Protein AF-A0A1C6CRH0-F1 (afdb_monomer_lite)

Structure (mmCIF, N/CA/C/O backbone):
data_AF-A0A1C6CRH0-F1
#
_entry.id   AF-A0A1C6CRH0-F1
#
loop_
_atom_site.group_PDB
_atom_site.id
_atom_site.type_symbol
_atom_site.label_atom_id
_atom_site.label_alt_id
_atom_site.label_comp_id
_atom_site.label_asym_id
_atom_site.label_entity_id
_atom_site.label_seq_id
_atom_site.pdbx_PDB_ins_code
_atom_site.Cartn_x
_atom_site.Cartn_y
_atom_site.Cartn_z
_atom_site.occupancy
_atom_site.B_iso_or_equiv
_atom_site.auth_seq_id
_atom_site.auth_comp_id
_atom_site.auth_asym_id
_atom_site.auth_atom_id
_atom_site.pdbx_PDB_model_num
ATOM 1 N N . MET A 1 1 ? 2.048 11.243 -0.389 1.00 73.44 1 MET A N 1
ATOM 2 C CA . MET A 1 1 ? 2.603 11.094 0.966 1.00 73.44 1 MET A CA 1
ATOM 3 C C . MET A 1 1 ? 1.593 10.376 1.858 1.00 73.44 1 MET A C 1
ATOM 5 O O . MET A 1 1 ? 0.412 10.708 1.798 1.00 73.44 1 MET A O 1
ATOM 9 N N . LEU A 1 2 ? 2.037 9.383 2.633 1.00 81.19 2 LEU A N 1
ATOM 10 C CA . LEU A 1 2 ? 1.203 8.642 3.588 1.00 81.19 2 LEU A CA 1
ATOM 11 C C . LEU A 1 2 ? 0.984 9.495 4.849 1.00 81.19 2 LEU A C 1
ATOM 13 O O . LEU A 1 2 ? 1.949 9.809 5.543 1.00 81.19 2 LEU A O 1
ATOM 17 N N . ASP A 1 3 ? -0.261 9.864 5.150 1.00 82.81 3 ASP A N 1
ATOM 18 C CA . ASP A 1 3 ? -0.599 10.599 6.375 1.00 82.81 3 ASP A CA 1
ATOM 19 C C . ASP A 1 3 ? -1.286 9.672 7.382 1.00 82.81 3 ASP A C 1
ATOM 21 O O . ASP A 1 3 ? -2.499 9.465 7.352 1.00 82.81 3 ASP A O 1
ATOM 25 N N . ARG A 1 4 ? -0.486 9.101 8.288 1.00 79.44 4 ARG A N 1
ATOM 26 C CA . ARG A 1 4 ? -0.950 8.111 9.274 1.00 79.44 4 ARG A CA 1
ATOM 27 C C . ARG A 1 4 ? -2.003 8.669 10.232 1.00 79.44 4 ARG A C 1
ATOM 29 O O . ARG A 1 4 ? -2.760 7.882 10.782 1.00 79.44 4 ARG A O 1
ATOM 36 N N . ALA A 1 5 ? -2.065 9.988 10.429 1.00 82.50 5 ALA A N 1
ATOM 37 C CA . ALA A 1 5 ? -3.040 10.608 11.327 1.00 82.50 5 ALA A CA 1
ATOM 38 C C . ALA A 1 5 ? -4.462 10.622 10.743 1.00 82.50 5 ALA A C 1
ATOM 40 O O . ALA A 1 5 ? -5.430 10.740 11.490 1.00 82.50 5 ALA A O 1
ATOM 41 N N . LEU A 1 6 ? -4.585 10.501 9.418 1.00 85.19 6 LEU A N 1
ATOM 42 C CA . LEU A 1 6 ? -5.862 10.498 8.702 1.00 85.19 6 LEU A CA 1
ATOM 43 C C . LEU A 1 6 ? -6.352 9.088 8.349 1.00 85.19 6 LEU A C 1
ATOM 45 O O . LEU A 1 6 ? -7.474 8.937 7.870 1.00 85.19 6 LEU A O 1
ATOM 49 N N . LEU A 1 7 ? -5.521 8.067 8.564 1.00 87.50 7 LEU A N 1
ATOM 50 C CA . LEU A 1 7 ? -5.855 6.683 8.257 1.00 87.50 7 LEU A CA 1
ATOM 51 C C . LEU A 1 7 ? -6.728 6.064 9.348 1.00 87.50 7 LEU A C 1
ATOM 53 O O . LEU A 1 7 ? -6.550 6.319 10.540 1.00 87.50 7 LEU A O 1
ATOM 57 N N . SER A 1 8 ? -7.645 5.191 8.932 1.00 92.06 8 SER A N 1
ATOM 58 C CA . SER A 1 8 ? -8.403 4.375 9.874 1.00 92.06 8 SER A CA 1
ATOM 59 C C . SER A 1 8 ? -7.483 3.369 10.592 1.00 92.06 8 SER A C 1
ATOM 61 O O . SER A 1 8 ? -6.416 3.018 10.071 1.00 92.06 8 SER A O 1
ATOM 63 N N . PRO A 1 9 ? -7.878 2.860 11.773 1.00 91.62 9 PRO A N 1
ATOM 64 C CA . PRO A 1 9 ? -7.112 1.839 12.488 1.00 91.62 9 PRO A CA 1
ATOM 65 C C . PRO A 1 9 ? -6.810 0.602 11.632 1.00 91.62 9 PRO A C 1
ATOM 67 O O . PRO A 1 9 ? -5.716 0.048 11.707 1.00 91.62 9 PRO A O 1
ATOM 70 N N . GLU A 1 10 ? -7.750 0.200 10.779 1.00 92.56 10 GLU A N 1
ATOM 71 C CA . GLU A 1 10 ? -7.619 -0.936 9.867 1.00 92.56 10 GLU A CA 1
ATOM 72 C C . GLU A 1 10 ? -6.579 -0.658 8.778 1.00 92.56 10 GLU A C 1
ATOM 74 O O . GLU A 1 10 ? -5.755 -1.521 8.479 1.00 92.56 10 GLU A O 1
ATOM 79 N N . ALA A 1 11 ? -6.559 0.559 8.225 1.00 90.62 11 ALA A N 1
ATOM 80 C CA . ALA A 1 11 ? -5.550 0.979 7.255 1.00 90.62 11 ALA A CA 1
ATOM 81 C C . ALA A 1 11 ? -4.140 1.002 7.864 1.00 90.62 11 ALA A C 1
ATOM 83 O O . ALA A 1 11 ? -3.179 0.561 7.232 1.00 90.62 11 ALA A O 1
ATOM 84 N N . ILE A 1 12 ? -4.014 1.453 9.115 1.00 91.81 12 ILE A N 1
ATOM 85 C CA . ILE A 1 12 ? -2.744 1.440 9.851 1.00 91.81 12 ILE A CA 1
ATOM 86 C C . ILE A 1 12 ? -2.303 0.001 10.145 1.00 91.81 12 ILE A C 1
ATOM 88 O O . ILE A 1 12 ? -1.131 -0.329 9.962 1.00 91.81 12 ILE A O 1
ATOM 92 N N . ALA A 1 13 ? -3.224 -0.861 10.583 1.00 93.50 13 ALA A N 1
ATOM 93 C CA . ALA A 1 13 ? -2.940 -2.269 10.842 1.00 93.50 13 ALA A CA 1
ATOM 94 C C . ALA A 1 13 ? -2.483 -2.991 9.568 1.00 93.50 13 ALA A C 1
ATOM 96 O O . ALA A 1 13 ? -1.482 -3.705 9.601 1.00 93.50 13 ALA A O 1
ATOM 97 N N . TYR A 1 14 ? -3.159 -2.746 8.443 1.00 92.88 14 TYR A N 1
ATOM 98 C CA . TYR A 1 14 ? -2.766 -3.277 7.143 1.00 92.88 14 TYR A CA 1
ATOM 99 C C . TYR A 1 14 ? -1.375 -2.786 6.733 1.00 92.88 14 TYR A C 1
ATOM 101 O O . TYR A 1 14 ? -0.518 -3.602 6.414 1.00 92.88 14 TYR A O 1
ATOM 109 N N . PHE A 1 15 ? -1.114 -1.477 6.819 1.00 91.38 15 PHE A N 1
ATOM 110 C CA . PHE A 1 15 ? 0.198 -0.901 6.516 1.00 91.38 15 PHE A CA 1
ATOM 111 C C . PHE A 1 15 ? 1.322 -1.533 7.352 1.00 91.38 15 PHE A C 1
ATOM 113 O O . PHE A 1 15 ? 2.345 -1.930 6.803 1.00 91.38 15 PHE A O 1
ATOM 120 N N . ASN A 1 16 ? 1.125 -1.678 8.666 1.00 92.25 16 ASN A N 1
ATOM 121 C CA . ASN A 1 16 ? 2.131 -2.261 9.559 1.00 92.25 16 ASN A CA 1
ATOM 122 C C . ASN A 1 16 ? 2.359 -3.764 9.309 1.00 92.25 16 ASN A C 1
ATOM 124 O O . ASN A 1 16 ? 3.410 -4.284 9.676 1.00 92.25 16 ASN A O 1
ATOM 128 N N . ALA A 1 17 ? 1.383 -4.463 8.721 1.00 94.00 17 ALA A N 1
ATOM 129 C CA . ALA A 1 17 ? 1.499 -5.873 8.356 1.00 94.00 17 ALA A CA 1
ATOM 130 C C . ALA A 1 17 ? 2.237 -6.094 7.022 1.00 94.00 17 ALA A C 1
ATOM 132 O O . ALA A 1 17 ? 2.595 -7.231 6.710 1.00 94.00 17 ALA A O 1
ATOM 133 N N . LEU A 1 18 ? 2.465 -5.038 6.230 1.00 90.69 18 LEU A N 1
ATOM 134 C CA . LEU A 1 18 ? 3.194 -5.141 4.968 1.00 90.69 18 LEU A CA 1
ATOM 135 C C . LEU A 1 18 ? 4.695 -5.403 5.196 1.00 90.69 18 LEU A C 1
ATOM 137 O O . LEU A 1 18 ? 5.250 -4.993 6.217 1.00 90.69 18 LEU A O 1
ATOM 141 N N . PRO A 1 19 ? 5.387 -6.018 4.223 1.00 91.00 19 PRO A N 1
ATOM 142 C CA . PRO A 1 19 ? 6.847 -6.07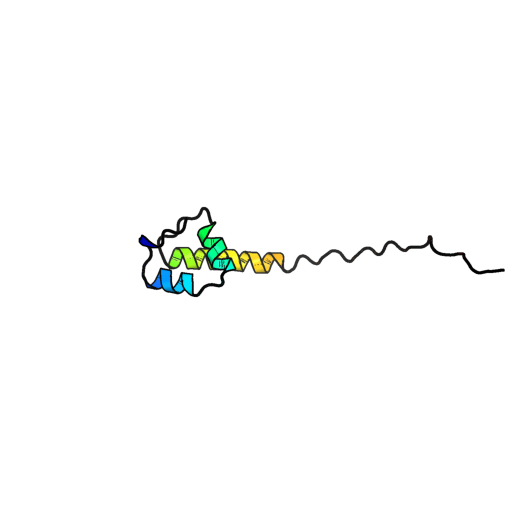9 4.194 1.00 91.00 19 PRO A CA 1
ATOM 143 C C . PRO A 1 19 ? 7.504 -4.691 4.287 1.00 91.00 19 PRO A C 1
ATOM 145 O O . PRO A 1 19 ? 6.938 -3.692 3.836 1.00 91.00 19 PRO A O 1
ATOM 148 N N . LEU A 1 20 ? 8.715 -4.614 4.849 1.00 88.62 20 LEU A N 1
ATOM 149 C CA . LEU A 1 20 ? 9.415 -3.341 5.076 1.00 88.62 20 LEU A CA 1
ATOM 150 C C . LEU A 1 20 ? 9.657 -2.559 3.774 1.00 88.62 20 LEU A C 1
ATOM 152 O O . LEU A 1 20 ? 9.521 -1.340 3.742 1.00 88.62 20 LEU A O 1
ATOM 156 N N . ASP A 1 21 ? 9.991 -3.253 2.693 1.00 86.12 21 ASP A N 1
ATOM 157 C CA . ASP A 1 21 ? 10.165 -2.677 1.361 1.00 86.12 21 ASP A CA 1
ATOM 158 C C . ASP A 1 21 ? 8.869 -2.039 0.838 1.00 86.12 21 ASP A C 1
ATOM 160 O O . ASP A 1 21 ? 8.893 -0.910 0.343 1.00 86.12 21 ASP A O 1
ATOM 164 N N . ALA A 1 22 ? 7.727 -2.703 1.030 1.00 88.00 22 ALA A N 1
ATOM 165 C CA . ALA A 1 22 ? 6.418 -2.173 0.666 1.00 88.00 22 ALA A CA 1
ATOM 166 C C . ALA A 1 22 ? 6.029 -0.952 1.519 1.00 88.00 22 ALA A C 1
ATOM 168 O O . ALA A 1 22 ? 5.498 0.025 0.985 1.00 88.00 22 ALA A O 1
ATOM 169 N N . GLN A 1 23 ? 6.342 -0.968 2.819 1.00 90.31 23 GLN A N 1
ATOM 170 C CA . GLN A 1 23 ? 6.147 0.186 3.704 1.00 90.31 23 GLN A CA 1
ATOM 171 C C . GLN A 1 23 ? 6.966 1.395 3.230 1.00 90.31 23 GLN A C 1
ATOM 173 O O . GLN A 1 23 ? 6.414 2.480 3.047 1.00 90.31 23 GLN A O 1
ATOM 178 N N . ILE A 1 24 ? 8.256 1.197 2.936 1.00 88.81 24 ILE A N 1
ATOM 179 C CA . ILE A 1 24 ? 9.141 2.254 2.424 1.00 88.81 24 ILE A CA 1
ATOM 180 C C . ILE A 1 24 ? 8.628 2.783 1.080 1.00 88.81 24 ILE A C 1
ATOM 182 O O . ILE A 1 24 ? 8.602 3.996 0.867 1.00 88.81 24 ILE A O 1
ATOM 186 N N . ALA A 1 25 ? 8.197 1.903 0.173 1.00 88.00 25 ALA A N 1
ATOM 187 C CA . ALA A 1 25 ? 7.668 2.304 -1.126 1.00 88.00 25 ALA A CA 1
ATOM 188 C C . ALA A 1 25 ? 6.427 3.199 -0.992 1.00 88.00 25 ALA A C 1
ATOM 190 O O . ALA A 1 25 ? 6.309 4.184 -1.719 1.00 88.00 25 ALA A O 1
ATOM 191 N N . LEU A 1 26 ? 5.529 2.895 -0.050 1.00 89.06 26 LEU A N 1
ATOM 192 C CA . LEU A 1 26 ? 4.355 3.717 0.258 1.00 89.06 26 LEU A CA 1
ATOM 193 C C . LEU A 1 26 ? 4.750 5.070 0.871 1.00 89.06 26 LEU A C 1
ATOM 195 O O . LEU A 1 26 ? 4.263 6.111 0.425 1.00 89.06 26 LEU A O 1
ATOM 199 N N . GLU A 1 27 ? 5.665 5.084 1.844 1.00 88.38 27 GLU A N 1
ATOM 200 C CA . GLU A 1 27 ? 6.135 6.316 2.496 1.00 88.38 27 GLU A CA 1
ATOM 201 C C . GLU A 1 27 ? 6.865 7.258 1.533 1.00 88.38 27 GLU A C 1
ATOM 203 O O . GLU A 1 27 ? 6.718 8.479 1.620 1.00 88.38 27 GLU A O 1
ATOM 208 N N . LYS A 1 28 ? 7.644 6.699 0.601 1.00 87.69 28 LYS A N 1
ATOM 209 C CA . LYS A 1 28 ? 8.397 7.453 -0.410 1.00 87.69 28 LYS A CA 1
ATOM 210 C C . LYS A 1 28 ? 7.588 7.762 -1.666 1.00 87.69 28 LYS A C 1
ATOM 212 O O . LYS A 1 28 ? 8.082 8.486 -2.529 1.00 87.69 28 LYS A O 1
ATOM 217 N N . SER A 1 29 ? 6.366 7.246 -1.787 1.00 83.94 29 SER A N 1
ATOM 218 C CA . SER A 1 29 ? 5.537 7.529 -2.953 1.00 83.94 29 SER A CA 1
ATOM 219 C C . SER A 1 29 ? 5.024 8.977 -2.933 1.00 83.94 29 SER A C 1
ATOM 221 O O . SER A 1 29 ? 4.624 9.528 -1.898 1.00 83.94 29 SER A O 1
ATOM 223 N N . ASN A 1 30 ? 4.937 9.572 -4.121 1.00 85.81 30 ASN A N 1
ATOM 224 C CA . ASN A 1 30 ? 4.284 10.868 -4.309 1.00 85.81 30 ASN A CA 1
ATOM 225 C C . ASN A 1 30 ? 2.746 10.775 -4.236 1.00 85.81 30 ASN A C 1
ATOM 227 O O . ASN A 1 30 ? 2.072 11.802 -4.211 1.00 85.81 30 ASN A O 1
ATOM 231 N N . THR A 1 31 ? 2.181 9.569 -4.142 1.00 84.94 31 THR A N 1
ATOM 232 C CA . THR A 1 31 ? 0.737 9.325 -4.053 1.00 84.94 31 THR A CA 1
ATOM 233 C C . THR A 1 31 ? 0.229 9.619 -2.648 1.00 84.94 31 THR A C 1
ATOM 235 O O . THR A 1 31 ? 0.843 9.223 -1.657 1.00 84.94 31 THR A O 1
ATOM 238 N N . SER A 1 32 ? -0.880 10.345 -2.533 1.00 86.06 32 SER A N 1
ATOM 239 C CA . SER A 1 32 ? -1.538 10.590 -1.246 1.00 86.06 32 SER A CA 1
ATOM 240 C C . SER A 1 32 ? -2.482 9.443 -0.916 1.00 86.06 32 SER A C 1
ATOM 242 O O . SER A 1 32 ? -3.409 9.189 -1.676 1.00 86.06 32 SER A O 1
ATOM 244 N N . PHE A 1 33 ? -2.259 8.796 0.224 1.00 88.56 33 PHE A N 1
ATOM 245 C CA . PHE A 1 33 ? -3.090 7.697 0.715 1.00 88.56 33 PHE A CA 1
ATOM 246 C C . PHE A 1 33 ? -3.970 8.208 1.847 1.00 88.56 33 PHE A C 1
ATOM 248 O O . PHE A 1 33 ? -3.449 8.737 2.832 1.00 88.56 33 PHE A O 1
ATOM 255 N N . ARG A 1 34 ? -5.289 8.078 1.699 1.00 87.56 34 ARG A N 1
ATOM 256 C CA . ARG A 1 34 ? -6.269 8.530 2.700 1.00 87.56 34 ARG A CA 1
ATOM 257 C C . ARG A 1 34 ? -7.137 7.391 3.223 1.00 87.56 34 ARG A C 1
ATOM 259 O O . ARG A 1 34 ? -7.802 7.561 4.238 1.00 87.56 34 ARG A O 1
ATOM 266 N N . SER A 1 35 ? -7.129 6.248 2.547 1.00 89.75 35 SER A N 1
ATOM 267 C CA . SER A 1 35 ? -7.950 5.087 2.873 1.00 89.75 35 SER A CA 1
ATOM 268 C C . SER A 1 35 ? -7.161 3.782 2.769 1.00 89.75 35 SER A C 1
ATOM 270 O O . SER A 1 35 ? -6.057 3.743 2.221 1.00 89.75 35 SER A O 1
ATOM 272 N N . LEU A 1 36 ? -7.743 2.706 3.304 1.00 91.25 36 LEU A N 1
ATOM 273 C CA . LEU A 1 36 ? -7.224 1.353 3.117 1.00 91.25 36 LEU A CA 1
ATOM 274 C C . LEU A 1 36 ? -7.222 0.963 1.630 1.00 91.25 36 LEU A C 1
ATOM 276 O O . LEU A 1 36 ? -6.232 0.403 1.162 1.00 91.25 36 LEU A O 1
ATOM 280 N N . ASP A 1 37 ? -8.288 1.299 0.900 1.00 91.19 37 ASP A N 1
ATOM 281 C CA . ASP A 1 37 ? -8.420 1.004 -0.529 1.00 91.19 37 ASP A CA 1
ATOM 282 C C . ASP A 1 37 ? -7.278 1.624 -1.345 1.00 91.19 37 ASP A C 1
ATOM 284 O O . ASP A 1 37 ? -6.665 0.933 -2.153 1.00 91.19 37 ASP A O 1
ATOM 288 N N . ASP A 1 38 ? -6.890 2.876 -1.058 1.00 90.12 38 ASP A N 1
ATOM 289 C CA . ASP A 1 38 ? -5.765 3.527 -1.751 1.00 90.12 38 ASP A CA 1
ATOM 290 C C . ASP A 1 38 ? -4.448 2.748 -1.577 1.00 90.12 38 ASP A C 1
ATOM 292 O O . ASP A 1 38 ? -3.633 2.647 -2.501 1.00 90.12 38 ASP A O 1
ATOM 296 N N . ILE A 1 39 ? -4.215 2.218 -0.369 1.00 90.56 39 ILE A N 1
ATOM 297 C CA . ILE A 1 39 ? -3.007 1.451 -0.043 1.00 90.56 39 ILE A CA 1
ATOM 298 C C . ILE A 1 39 ? -3.044 0.102 -0.771 1.00 90.56 39 ILE A C 1
ATOM 300 O O . ILE A 1 39 ? -2.035 -0.311 -1.346 1.00 90.56 39 ILE A O 1
ATOM 304 N N . GLN A 1 40 ? -4.197 -0.570 -0.786 1.00 90.88 40 GLN A N 1
ATOM 305 C CA . GLN A 1 40 ? -4.377 -1.853 -1.468 1.00 90.88 40 GLN A CA 1
ATOM 306 C C . GLN A 1 40 ? -4.237 -1.724 -2.988 1.00 90.88 40 GLN A C 1
ATOM 308 O O . GLN A 1 40 ? -3.505 -2.506 -3.598 1.00 90.88 40 GLN A O 1
ATOM 313 N N . ASP A 1 41 ? -4.849 -0.709 -3.596 1.00 90.56 41 ASP A N 1
ATOM 314 C CA . ASP A 1 41 ? -4.747 -0.441 -5.033 1.00 90.56 41 ASP A CA 1
ATOM 315 C C . ASP A 1 41 ? -3.299 -0.195 -5.463 1.00 90.56 41 ASP A C 1
ATOM 317 O O . ASP A 1 41 ? -2.840 -0.695 -6.496 1.00 90.56 41 ASP A O 1
ATOM 321 N N . TYR A 1 42 ? -2.542 0.554 -4.661 1.00 88.44 42 TYR A N 1
ATOM 322 C CA . TYR A 1 42 ? -1.131 0.792 -4.934 1.00 88.44 42 TYR A CA 1
ATOM 323 C C . TYR A 1 42 ? -0.303 -0.493 -4.848 1.00 88.44 42 TYR A C 1
ATOM 325 O O . TYR A 1 42 ? 0.509 -0.753 -5.739 1.00 88.44 42 TYR A O 1
ATOM 333 N N . GLN A 1 43 ? -0.550 -1.334 -3.838 1.00 87.00 43 GLN A N 1
ATOM 334 C CA . GLN A 1 43 ? 0.098 -2.644 -3.724 1.00 87.00 43 GLN A CA 1
ATOM 335 C C . GLN A 1 43 ? -0.214 -3.538 -4.933 1.00 87.00 43 GLN A C 1
ATOM 337 O O . GLN A 1 43 ? 0.702 -4.115 -5.515 1.00 87.00 43 GLN A O 1
ATOM 342 N N . GLN A 1 44 ? -1.471 -3.595 -5.384 1.00 86.12 44 GLN A N 1
ATOM 343 C CA . GLN A 1 44 ? -1.868 -4.370 -6.569 1.00 86.12 44 GLN A CA 1
ATOM 344 C C . GLN A 1 44 ? -1.143 -3.903 -7.842 1.00 86.12 44 GLN A C 1
ATOM 346 O O . GLN A 1 44 ? -0.654 -4.721 -8.628 1.00 86.12 44 GLN A O 1
ATOM 351 N N . ARG A 1 45 ? -1.009 -2.585 -8.037 1.00 83.88 45 ARG A N 1
ATOM 352 C CA . ARG A 1 45 ? -0.281 -2.011 -9.183 1.00 83.88 45 ARG A CA 1
ATOM 353 C C . ARG A 1 45 ? 1.213 -2.320 -9.143 1.00 83.88 45 ARG A C 1
ATOM 355 O O . ARG A 1 45 ? 1.798 -2.601 -10.191 1.00 83.88 45 ARG A O 1
ATOM 362 N N . MET A 1 46 ? 1.823 -2.285 -7.958 1.00 78.25 46 MET A N 1
ATOM 363 C CA . MET A 1 46 ? 3.230 -2.649 -7.781 1.00 78.25 46 MET A CA 1
ATOM 364 C C . MET A 1 46 ? 3.465 -4.139 -8.035 1.00 78.25 46 MET A C 1
ATOM 366 O O . MET A 1 46 ? 4.359 -4.484 -8.802 1.00 78.25 46 MET A O 1
ATOM 370 N N . LEU A 1 47 ? 2.634 -5.021 -7.472 1.00 72.31 47 LEU A N 1
ATOM 371 C CA . LEU A 1 47 ? 2.716 -6.470 -7.695 1.00 72.31 47 LEU A CA 1
ATOM 372 C C . LEU A 1 47 ? 2.539 -6.840 -9.174 1.00 72.31 47 LEU A C 1
ATOM 374 O O . LEU A 1 47 ? 3.231 -7.723 -9.681 1.00 72.31 47 LEU A O 1
ATOM 378 N N . SER A 1 48 ? 1.663 -6.124 -9.881 1.00 68.62 48 SER A N 1
ATOM 379 C CA . SER A 1 48 ? 1.481 -6.293 -11.326 1.00 68.62 48 SER A CA 1
ATOM 380 C C . SER A 1 48 ? 2.753 -5.947 -12.113 1.00 68.62 48 SER A C 1
ATOM 382 O O . SER A 1 48 ? 3.089 -6.655 -13.055 1.00 68.62 48 SER A O 1
ATOM 384 N N . HIS A 1 49 ? 3.508 -4.921 -11.700 1.00 61.66 49 HIS A N 1
ATOM 385 C CA . HIS A 1 49 ? 4.790 -4.572 -12.330 1.00 61.66 49 HIS A CA 1
ATOM 386 C C . HIS A 1 49 ? 5.914 -5.564 -12.007 1.00 61.66 49 HIS A C 1
ATOM 388 O O . HIS A 1 49 ? 6.779 -5.794 -12.848 1.00 61.66 49 HIS A O 1
ATOM 394 N N . VAL A 1 50 ? 5.925 -6.169 -10.814 1.00 57.91 50 VAL A N 1
ATOM 395 C CA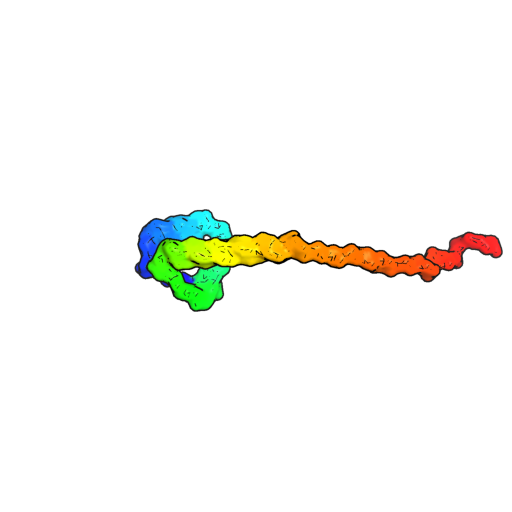 . VAL A 1 50 ? 6.972 -7.134 -10.427 1.00 57.91 50 VAL A CA 1
ATOM 396 C C . VAL A 1 50 ? 6.926 -8.390 -11.303 1.00 57.91 50 VAL A C 1
ATOM 398 O O . VAL A 1 50 ? 7.976 -8.888 -11.706 1.00 57.91 50 VAL A O 1
ATOM 401 N N . ASN A 1 51 ? 5.732 -8.866 -11.671 1.00 53.94 51 ASN A N 1
ATOM 402 C CA . ASN A 1 51 ? 5.596 -10.011 -12.579 1.00 53.94 51 ASN A CA 1
ATOM 403 C C . ASN A 1 51 ? 6.089 -9.723 -14.005 1.00 53.94 51 ASN A C 1
ATOM 405 O O . ASN A 1 51 ? 6.561 -10.638 -14.676 1.00 53.94 51 ASN A O 1
ATOM 409 N N . ASP A 1 52 ? 6.025 -8.471 -14.457 1.00 54.94 52 ASP A N 1
ATOM 410 C CA . ASP A 1 52 ? 6.411 -8.092 -15.821 1.00 54.94 52 ASP A CA 1
ATOM 411 C C . ASP A 1 52 ? 7.944 -8.031 -16.000 1.00 54.94 52 ASP A C 1
ATOM 413 O O . ASP A 1 52 ? 8.486 -8.261 -17.081 1.00 54.94 52 ASP A O 1
ATOM 417 N N . VAL A 1 53 ? 8.688 -7.768 -14.918 1.00 54.66 53 VAL A N 1
ATOM 418 C CA . VAL A 1 53 ? 10.156 -7.620 -14.963 1.00 54.66 53 VAL A CA 1
ATOM 419 C C . VAL A 1 53 ? 10.891 -8.957 -14.788 1.00 54.66 53 VAL A C 1
ATOM 421 O O . VAL A 1 53 ? 12.033 -9.092 -15.229 1.00 54.66 53 VAL A O 1
ATOM 424 N N . LEU A 1 54 ? 10.244 -9.977 -14.214 1.00 56.41 54 LEU A N 1
ATOM 425 C CA . LEU A 1 54 ? 10.876 -11.268 -13.903 1.00 56.41 54 LEU A CA 1
ATOM 426 C C . LEU A 1 54 ? 11.160 -12.164 -15.126 1.00 56.41 54 LEU A C 1
ATOM 428 O O . LEU A 1 54 ? 11.865 -13.160 -14.984 1.00 56.41 54 LEU A O 1
ATOM 432 N N . TYR A 1 55 ? 10.693 -11.801 -16.328 1.00 51.38 55 TYR A N 1
ATOM 433 C CA . TYR A 1 55 ? 10.899 -12.593 -17.552 1.00 51.38 55 TYR A CA 1
ATOM 434 C C . TYR A 1 55 ? 11.653 -11.875 -18.672 1.00 51.38 55 TYR A C 1
ATOM 436 O O . TYR A 1 55 ? 11.627 -12.325 -19.819 1.00 51.38 55 TYR A O 1
ATOM 444 N N . LYS A 1 56 ? 12.406 -10.808 -18.380 1.00 52.09 56 LYS A 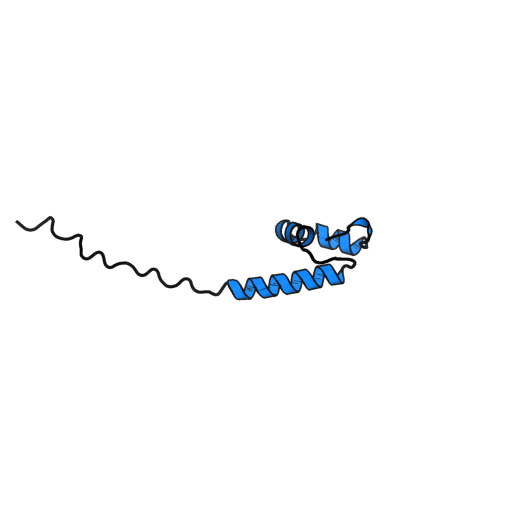N 1
ATOM 445 C CA . LYS A 1 56 ? 13.477 -10.433 -19.311 1.00 52.09 56 LYS A CA 1
ATOM 446 C C . LYS A 1 56 ? 14.626 -11.413 -19.128 1.00 52.09 56 LYS A C 1
ATOM 448 O O . LYS A 1 56 ? 15.517 -11.184 -18.317 1.00 52.09 56 LYS A O 1
ATOM 453 N N . GLN A 1 57 ? 14.563 -12.518 -19.878 1.00 55.81 57 GLN A N 1
ATOM 454 C CA . GLN A 1 57 ? 15.707 -13.384 -20.151 1.00 55.81 57 GLN A CA 1
ATOM 455 C C . GLN A 1 57 ? 16.935 -12.495 -20.358 1.00 55.81 57 GLN A C 1
ATOM 457 O O . GLN A 1 57 ? 16.977 -11.683 -21.285 1.00 55.81 57 GLN A O 1
ATOM 462 N N . LEU A 1 58 ? 17.907 -12.619 -19.454 1.00 60.00 58 LEU A N 1
ATOM 463 C CA . LEU A 1 58 ? 19.245 -12.104 -19.697 1.00 60.00 58 LEU A CA 1
ATOM 464 C C . LEU A 1 58 ? 19.692 -12.690 -21.043 1.00 60.00 58 LEU A C 1
ATOM 466 O O . LEU A 1 58 ? 19.562 -13.905 -21.217 1.00 60.00 58 LEU A O 1
ATOM 470 N N . PRO A 1 59 ? 20.157 -11.870 -22.003 1.00 63.38 59 PRO A N 1
ATOM 471 C CA . PRO A 1 59 ? 20.746 -12.421 -23.212 1.00 63.38 59 PRO A CA 1
ATOM 472 C C . PRO A 1 59 ? 21.859 -13.378 -22.787 1.00 63.38 59 PRO A C 1
ATOM 474 O O . PRO A 1 59 ? 22.628 -13.058 -21.873 1.00 63.38 59 PRO A O 1
ATOM 477 N N . GLU A 1 60 ? 21.894 -14.565 -23.396 1.00 62.91 60 GLU A N 1
ATOM 478 C CA . GLU A 1 60 ? 22.921 -15.560 -23.099 1.00 62.91 60 GLU A CA 1
ATOM 479 C C . GLU A 1 60 ? 24.296 -14.887 -23.157 1.00 62.91 60 GLU A C 1
ATOM 481 O O . GLU A 1 60 ? 24.540 -14.082 -24.067 1.00 62.91 60 GLU A O 1
ATOM 486 N N . PRO A 1 61 ? 25.187 -15.150 -22.183 1.00 61.62 61 PRO A N 1
ATOM 487 C CA . PRO A 1 61 ? 26.519 -14.584 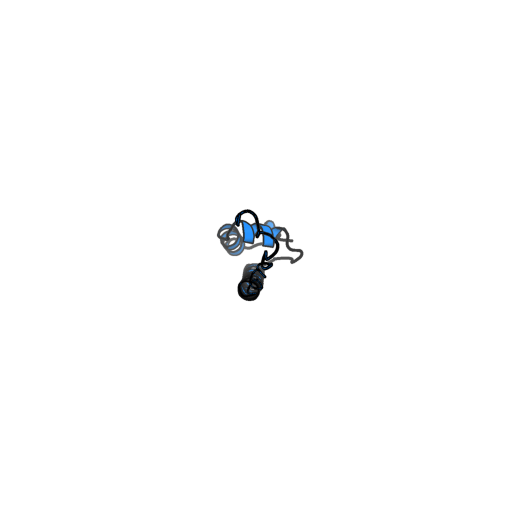-22.221 1.00 61.62 61 PRO A CA 1
ATOM 488 C C . PRO A 1 61 ? 27.160 -15.033 -23.531 1.00 61.62 61 PRO A C 1
ATOM 490 O O . PRO A 1 61 ? 27.432 -16.216 -23.725 1.00 61.62 61 PRO A O 1
ATOM 493 N N . ALA A 1 62 ? 27.377 -14.088 -24.447 1.00 62.56 62 ALA A N 1
ATOM 494 C CA . ALA A 1 62 ? 28.193 -14.325 -25.620 1.00 62.56 62 ALA A CA 1
ATOM 495 C C . ALA A 1 62 ? 29.595 -14.619 -25.094 1.00 62.56 62 ALA A C 1
ATOM 497 O O . ALA A 1 62 ? 30.332 -13.697 -24.755 1.00 62.56 62 ALA A O 1
ATOM 498 N N . ILE A 1 63 ? 29.929 -15.900 -24.938 1.00 63.25 63 ILE A N 1
ATOM 499 C CA . ILE A 1 63 ? 31.290 -16.335 -24.654 1.00 63.25 63 ILE A CA 1
ATOM 500 C C . ILE A 1 63 ? 32.115 -15.792 -25.824 1.00 63.25 63 ILE A C 1
ATOM 502 O O . ILE A 1 63 ? 31.903 -16.248 -26.953 1.00 63.25 63 ILE A O 1
ATOM 506 N N . PRO A 1 64 ? 33.017 -14.810 -25.632 1.00 56.34 64 PRO A N 1
ATOM 507 C CA . PRO A 1 64 ? 33.974 -14.527 -26.678 1.00 56.34 64 PRO A CA 1
ATOM 508 C C . PRO A 1 64 ? 34.806 -15.800 -26.803 1.00 56.34 64 PRO A C 1
ATOM 510 O O . PRO A 1 64 ? 35.486 -16.201 -25.858 1.00 56.34 64 PRO A O 1
ATOM 513 N N . SER A 1 65 ? 34.672 -16.488 -27.937 1.00 56.66 65 SER A N 1
ATOM 514 C CA . SER A 1 65 ? 35.482 -17.654 -28.264 1.00 56.66 65 SER A CA 1
ATOM 515 C C . SER A 1 65 ? 36.935 -17.198 -28.195 1.00 56.66 65 SER A C 1
ATOM 517 O O . SER A 1 65 ? 37.403 -16.474 -29.073 1.00 56.66 65 SER A O 1
ATOM 519 N N . ASN A 1 66 ? 37.620 -17.529 -27.102 1.00 55.28 66 ASN A N 1
ATOM 520 C CA . ASN A 1 66 ? 38.982 -17.089 -26.849 1.00 55.28 66 ASN A CA 1
ATOM 521 C C . ASN A 1 66 ? 39.921 -17.956 -27.698 1.00 55.28 66 ASN A C 1
ATOM 523 O O . ASN A 1 66 ? 40.641 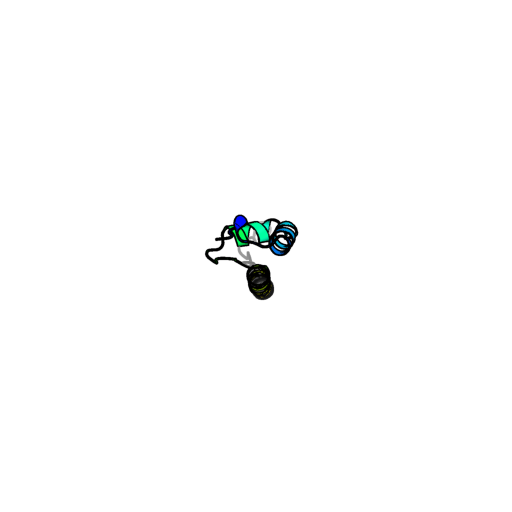-18.805 -27.192 1.00 55.28 66 ASN A O 1
ATOM 527 N N . ALA A 1 67 ? 39.865 -17.771 -29.019 1.00 55.31 67 ALA A N 1
ATOM 528 C CA . ALA A 1 67 ? 40.720 -18.442 -29.996 1.00 55.31 67 ALA A CA 1
ATOM 529 C C . ALA A 1 67 ? 42.159 -17.886 -29.997 1.00 55.31 67 ALA A C 1
ATOM 531 O O . ALA A 1 67 ? 42.957 -18.249 -30.851 1.00 55.31 67 ALA A O 1
ATOM 532 N N . ALA A 1 68 ? 42.487 -16.983 -29.066 1.00 56.53 68 ALA A N 1
ATOM 533 C CA . ALA A 1 68 ? 43.794 -16.342 -28.954 1.00 56.53 68 ALA A CA 1
ATOM 534 C C . ALA A 1 68 ? 44.710 -16.979 -27.889 1.00 56.53 68 ALA A C 1
ATOM 536 O O . ALA A 1 68 ? 45.796 -16.461 -27.646 1.00 56.53 68 ALA A O 1
ATOM 537 N N . LEU A 1 69 ? 44.292 -18.076 -27.243 1.00 58.22 69 LEU A N 1
ATOM 538 C CA . LEU A 1 69 ? 45.095 -18.803 -26.251 1.00 58.22 69 LEU A CA 1
ATOM 539 C C . LEU A 1 69 ? 45.412 -20.233 -26.716 1.00 58.22 69 LEU A C 1
ATOM 541 O O . LEU A 1 69 ? 45.071 -21.189 -26.033 1.00 58.22 69 LEU A O 1
ATOM 545 N N . ASP A 1 70 ? 46.045 -20.361 -27.881 1.00 60.31 70 ASP A N 1
ATOM 546 C CA . ASP A 1 70 ? 46.916 -21.495 -28.234 1.00 60.31 70 ASP A CA 1
ATOM 547 C C . ASP A 1 70 ? 47.825 -21.028 -29.393 1.00 60.31 70 ASP A C 1
ATOM 549 O O . ASP A 1 70 ? 47.286 -20.571 -30.406 1.00 60.31 70 ASP A O 1
ATOM 553 N N . PRO A 1 71 ? 49.168 -20.979 -29.245 1.00 52.38 71 PRO A N 1
ATOM 554 C CA . PRO A 1 71 ? 49.965 -22.164 -28.936 1.00 52.38 71 PRO A CA 1
ATOM 555 C C . PRO A 1 71 ? 51.090 -21.908 -27.916 1.00 52.38 71 PRO A C 1
ATOM 557 O O . PRO A 1 71 ? 51.983 -21.087 -28.130 1.00 52.38 71 PRO A O 1
ATOM 560 N N . LEU A 1 72 ? 51.101 -22.672 -26.828 1.00 57.53 72 LEU A N 1
ATOM 561 C CA . LEU A 1 72 ? 52.304 -22.872 -26.012 1.00 57.53 72 LEU A CA 1
ATOM 562 C C . LEU A 1 72 ? 52.496 -24.361 -25.706 1.00 57.53 72 LEU A C 1
ATOM 564 O O . LEU A 1 72 ? 52.733 -24.717 -24.563 1.00 57.53 72 LEU A O 1
ATOM 568 N N . ASP A 1 73 ? 52.376 -25.226 -26.714 1.00 59.94 73 ASP A N 1
ATOM 569 C CA . ASP A 1 73 ? 53.093 -26.509 -26.731 1.00 59.94 73 ASP A CA 1
ATOM 570 C C . ASP A 1 73 ? 52.964 -27.188 -28.104 1.00 59.94 73 ASP A C 1
ATOM 572 O O . ASP A 1 73 ? 51.905 -27.716 -28.440 1.00 59.94 73 ASP A O 1
ATOM 576 N N . ALA A 1 74 ? 54.027 -27.142 -28.910 1.00 52.72 74 ALA A N 1
ATOM 577 C CA . ALA A 1 74 ? 54.350 -28.159 -29.916 1.00 52.72 74 ALA A CA 1
ATOM 578 C C . ALA A 1 74 ? 55.752 -27.886 -30.499 1.00 52.72 74 ALA A C 1
ATOM 580 O O . ALA A 1 74 ? 55.872 -27.204 -31.515 1.00 52.72 74 ALA A O 1
ATOM 581 N N . ASP A 1 75 ? 56.747 -28.456 -29.809 1.00 50.53 75 ASP A N 1
ATOM 582 C CA . ASP A 1 75 ? 58.128 -28.810 -30.216 1.00 50.53 75 ASP A CA 1
ATOM 583 C C . ASP A 1 75 ? 59.093 -27.699 -30.689 1.00 50.53 75 ASP A C 1
ATOM 585 O O . ASP A 1 75 ? 59.023 -27.243 -31.855 1.00 50.53 75 ASP A O 1
#

Radius of gyration: 24.56 Å; chains: 1; bounding box: 66×40×43 Å

Sequence (75 aa):
MLDRALLSPEAIAYFNALPLDAQIALEKSNTSFRSLDDIQDYQQRMLSHVNDVLYKQLPEPAIPSNAALDPLDAD

Secondary structure (DSSP, 8-state):
-B-TTTS-HHHHHHHHHS-HHHHHHHHT-SS-B-SHHHHHHHHHHHHHHHHHHTT--PPP------TTS--S---

pLDDT: mean 76.42, std 15.23, range [50.53, 94.0]

Foldseek 3Di:
DEDPVQEDPVLVVVLVPDDPVLNVCVVPDPDYDRYSVSSVVVVVVVVVVVVVPPPPPDPPPPPPPPPVPDDDDDD

=== Feature glossary ===
Each block in this record encodes a different view of the same protein. In brief:

Predicted aligned error. PAE(i, j) answers: if I align the predicted and true structures on residue i, how far off (in Å) do I expect residue j to be? A block-diagonal PAE matrix with low values on the blocks and high values off-diagonal is the signature of a multi-domain protein with confidently predicted domains but uncertain inter-domain orientation.

Contact-map, Ramachandran, and PAE plots. Plot images: a contact map (which residues are close in 3D, as an N×N binary image), a Ramachandran scatter (backbone torsion angles, revealing secondary-structure composition at a glance), and — for AlphaFold structures — a PAE heatmap (pairwise prediction confidence).

Backbone torsions (φ/ψ). φ (phi) and ψ (psi) are the two rotatable backbone dihedrals per residue: φ is the C(i-1)–N–Cα–C torsion, ψ is the N–Cα–C–N(i+1) torsion, both in degrees on (−180°, 180°]. α-helical residues cluster near (−60°, −45°); β-strand residues near (−120°, +130°). A Ramachandran plot is simply a scatter of (φ, ψ) for every residue.

Foldseek 3Di. A 3Di character summarizes, for each residue, the relative orientation of the Cα frame of its nearest spatial neighbor. Because it encodes fold topology rather than chemistry, 3Di alignments detect remote structural similarity that sequence alignment misses.

Radius of gyration, Cα contacts, bounding box. Three whole-structure scalars: the radius of gyration (RMS distance of Cα from centroid, in Å), the count of Cα–Cα contacts (pairs closer than 8 Å and separated by more than four residues in sequence — i.e. tertiary, not local, contacts), and the bounding-box dimensions. Together they distinguish compact globular folds from extended fibres or disordered chains.

Sequence. Sequence gives the chain of amino acids in standard one-letter code (A=alanine, C=cysteine, …, Y=tyrosine), read N→C. It is the only feature that is directly encoded by the gene; all structural features are derived from the folded form of this sequence.

mmCIF coordinates. Atomic coordinates in PDBx/mmCIF format — the same representation the Protein Data Bank distributes. Each line of the _atom_site loop places one backbone atom in Cartesian space (units: ångströms, origin: arbitrary).

Secondary structure (3-state, P-SEA). Three-state secondary structure (P-SEA) collapses the eight DSSP classes into helix (a), strand (b), and coil (c). P-SEA assigns these from Cα geometry alone — distances and angles — without requiring backbone oxygens, so it works on any Cα trace.

InterPro / GO / CATH / organism. Functional annotations link the protein to curated databases. InterPro entries identify conserved domains and families by matching the sequence against member-database signatures (Pfam, PROSITE, CDD, …). Gene Ontology (GO) terms describe molecular function, biological process, and cellular component in a controlled vocabulary. CATH places the structure in a hierarchical fold classification (Class/Architecture/Topology/Homologous-superfamily). The organism is the source species.

B-factor. B-factor (Debye–Waller factor) reflects atomic displacement in the crystal lattice. It is an experimental observable (units Å²), not a prediction; low values mean the atom is pinned down, high values mean it moves or is heterogeneous across the crystal.

Rendered structure images. Structure images are PyMOL renders from six orthogonal camera directions. Cartoon representation draws helices as coils and strands as arrows; sticks shows the backbone as bonds; surface shows the solvent-excluded envelope. Rainbow coloring maps sequence position to hue (blue→red, N→C); chain coloring assigns a distinct color per polypeptide.

Solvent-accessible surface area. Solvent-accessible surface area (SASA) is the area in Å² traced out by the centre of a 1.4 Å probe sphere (a water molecule) rolled over the protein's van der Waals surface (Shrake–Rupley / Lee–Richards construction). Buried residues have near-zero SASA; fully exposed residues can exceed 200 Å². The total SASA scales roughly with the number of surface residues.

Secondary structure (8-state, DSSP). The SS8 string is DSSP's per-residue secondary-structure call. α-helix (H) means an i→i+4 H-bond ladder; β-strand (E) means the residue participates in a β-sheet; 3₁₀ (G) and π (I) are tighter and wider helices; T/S are turns/bends; '-' is loop.

pLDDT. For AlphaFold models, the B-factor field carries pLDDT — the model's own estimate of local acc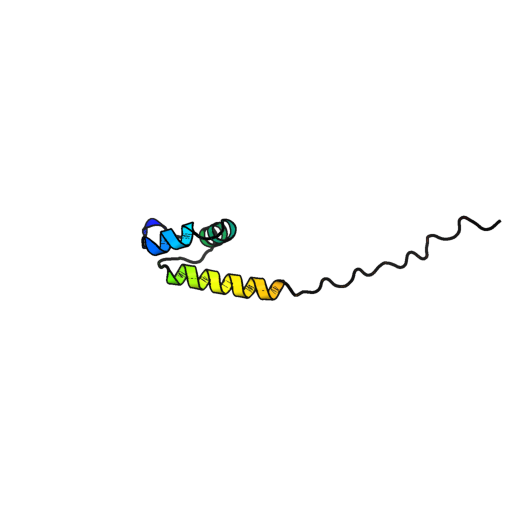uracy on a 0–100 scale. Regions with pLDDT<50 should be treated as essentially unmodeled; they often correspond to intrinsically disordered segments.

Nearest PDB structures. Nearest PDB neighbors are the top structural matches found by Foldseek when searching this structure against the entire Protein Data Bank. Each hit reports a TM-score (0 to 1; >0.5 almost always implies the same fold) and an E-value. These are *structural* homologs — they may share no detectable sequence similarity.